Protein AF-A0A383CWP0-F1 (afdb_monomer_lite)

Structure (mmCIF, N/CA/C/O backbone):
data_AF-A0A383CWP0-F1
#
_entry.id   AF-A0A383CWP0-F1
#
loop_
_atom_site.group_PDB
_atom_site.id
_atom_site.type_symbol
_atom_site.label_atom_id
_atom_site.label_alt_id
_atom_site.label_comp_id
_atom_site.label_asym_id
_atom_site.label_entity_id
_atom_site.label_seq_id
_atom_site.pdbx_PDB_ins_code
_atom_site.Cartn_x
_atom_site.Cartn_y
_atom_site.Cartn_z
_atom_site.occupancy
_atom_site.B_iso_or_equiv
_atom_site.auth_seq_id
_atom_site.auth_comp_id
_atom_site.auth_asym_id
_atom_site.auth_atom_id
_atom_site.pdbx_PDB_model_num
ATOM 1 N N . MET A 1 1 ? 10.170 -8.326 -11.780 1.00 81.56 1 MET A N 1
ATOM 2 C CA . MET A 1 1 ? 8.840 -7.712 -11.924 1.00 81.56 1 MET A CA 1
ATOM 3 C C . MET A 1 1 ? 8.023 -7.984 -10.670 1.00 81.56 1 MET A C 1
ATOM 5 O O . MET A 1 1 ? 8.051 -9.098 -10.158 1.00 81.56 1 MET A O 1
ATOM 9 N N . ILE A 1 2 ? 7.301 -6.975 -10.172 1.00 87.69 2 ILE A N 1
ATOM 10 C CA . ILE A 1 2 ? 6.383 -7.147 -9.035 1.00 87.69 2 ILE A CA 1
ATOM 11 C C . ILE A 1 2 ? 5.228 -8.059 -9.477 1.00 87.69 2 ILE A C 1
ATOM 13 O O . ILE A 1 2 ? 4.642 -7.848 -10.537 1.00 87.69 2 ILE A O 1
ATOM 17 N N . LYS A 1 3 ? 4.933 -9.086 -8.680 1.00 92.25 3 LYS A N 1
ATOM 18 C CA . LYS A 1 3 ? 3.876 -10.086 -8.901 1.00 92.25 3 LYS A CA 1
ATOM 19 C C . LYS A 1 3 ? 2.667 -9.877 -8.011 1.00 92.25 3 LYS A C 1
ATOM 21 O O . LYS A 1 3 ? 1.559 -10.217 -8.404 1.00 92.25 3 LYS A O 1
ATOM 26 N N . GLU A 1 4 ? 2.870 -9.335 -6.822 1.00 94.12 4 GLU A N 1
ATOM 27 C CA . GLU A 1 4 ? 1.796 -9.060 -5.876 1.00 94.12 4 GLU A CA 1
ATOM 28 C C . GLU A 1 4 ? 2.177 -7.849 -5.037 1.00 94.12 4 GLU A C 1
ATOM 30 O O . GLU A 1 4 ? 3.336 -7.705 -4.644 1.00 94.12 4 GLU A O 1
ATOM 35 N N . ILE A 1 5 ? 1.189 -7.011 -4.743 1.00 95.25 5 ILE A N 1
ATOM 36 C CA . ILE A 1 5 ? 1.239 -6.051 -3.647 1.00 95.25 5 ILE A CA 1
ATOM 37 C C . ILE A 1 5 ? 0.194 -6.454 -2.608 1.00 95.25 5 ILE A C 1
ATOM 39 O O . ILE A 1 5 ? -0.940 -6.795 -2.933 1.00 95.25 5 ILE A O 1
ATOM 43 N N . SER A 1 6 ? 0.572 -6.420 -1.343 1.00 96.38 6 SER A N 1
ATOM 44 C CA . SER A 1 6 ? -0.311 -6.631 -0.207 1.00 96.38 6 SER A CA 1
ATOM 45 C C . SER A 1 6 ? -0.320 -5.382 0.662 1.00 96.38 6 SER A C 1
ATOM 47 O O . SER A 1 6 ? 0.709 -4.729 0.815 1.00 96.38 6 SER A O 1
ATOM 49 N N . PHE A 1 7 ? -1.455 -5.061 1.276 1.00 95.94 7 PHE A N 1
ATOM 50 C CA . PHE A 1 7 ? -1.552 -3.936 2.209 1.00 95.94 7 PHE A CA 1
ATOM 51 C C . PHE A 1 7 ? -2.580 -4.196 3.312 1.00 95.94 7 PHE A C 1
ATOM 53 O O . PHE A 1 7 ? -3.554 -4.917 3.104 1.00 95.94 7 PHE A O 1
ATOM 60 N N . LYS A 1 8 ? -2.370 -3.626 4.500 1.00 95.62 8 LYS A N 1
ATOM 61 C CA . LYS A 1 8 ? -3.280 -3.703 5.659 1.00 95.62 8 LYS A CA 1
ATOM 62 C C . LYS A 1 8 ? -3.407 -2.340 6.330 1.00 95.62 8 LYS A C 1
ATOM 64 O O . LYS A 1 8 ? -2.479 -1.538 6.251 1.00 95.62 8 LYS A O 1
ATOM 69 N N . ASN A 1 9 ? -4.509 -2.125 7.048 1.00 95.25 9 ASN A N 1
ATOM 70 C CA . ASN A 1 9 ? -4.752 -0.902 7.817 1.00 95.25 9 ASN A CA 1
ATOM 71 C C . ASN A 1 9 ? -4.661 0.393 6.974 1.00 95.25 9 ASN A C 1
ATOM 73 O O . ASN A 1 9 ? -4.217 1.430 7.456 1.00 95.25 9 ASN A O 1
ATOM 77 N N . TYR A 1 10 ? -5.073 0.334 5.706 1.00 95.00 10 TYR A N 1
ATOM 78 C CA . TYR A 1 10 ? -4.913 1.413 4.733 1.00 95.00 10 TYR A CA 1
ATOM 79 C C . TYR A 1 10 ? -6.271 1.919 4.237 1.00 95.00 10 TYR A C 1
ATOM 81 O O . TYR A 1 10 ? -7.016 1.187 3.583 1.00 95.00 10 TYR A O 1
ATOM 89 N N . ARG A 1 11 ? -6.590 3.190 4.504 1.00 93.25 11 ARG A N 1
ATOM 90 C CA . ARG A 1 11 ? -7.819 3.880 4.072 1.00 93.25 11 ARG A CA 1
ATOM 91 C C . ARG A 1 11 ? -9.090 3.063 4.344 1.00 93.25 11 ARG A C 1
ATOM 93 O O . ARG A 1 11 ? -9.439 2.829 5.493 1.00 93.25 11 ARG A O 1
ATOM 100 N N . SER A 1 12 ? -9.805 2.611 3.316 1.00 91.69 12 SER A N 1
ATOM 101 C CA . SER A 1 12 ? -11.027 1.806 3.453 1.00 91.69 12 SER A CA 1
ATOM 102 C C . SER A 1 12 ? -10.765 0.364 3.910 1.00 91.69 12 SER A C 1
ATOM 104 O O . SER A 1 12 ? -11.698 -0.333 4.295 1.00 91.69 12 SER A O 1
ATOM 106 N N . PHE A 1 13 ? -9.510 -0.092 3.908 1.00 94.12 13 PHE A N 1
ATOM 107 C CA . PHE A 1 13 ? -9.136 -1.487 4.116 1.00 94.12 13 PHE A CA 1
ATOM 108 C C . PHE A 1 13 ? -8.504 -1.712 5.493 1.00 94.12 13 PHE A C 1
ATOM 110 O O . PHE A 1 13 ? -7.314 -1.470 5.700 1.00 94.12 13 PHE A O 1
ATOM 117 N N . LYS A 1 14 ? -9.293 -2.232 6.440 1.00 93.31 14 LYS A N 1
ATOM 118 C CA . LYS A 1 14 ? -8.783 -2.671 7.750 1.00 93.31 14 LYS A CA 1
ATOM 119 C C . LYS A 1 14 ? -7.955 -3.949 7.620 1.00 93.31 14 LYS A C 1
ATOM 121 O O . LYS A 1 14 ? -6.788 -3.990 8.004 1.00 93.31 14 LYS A O 1
ATOM 126 N N . ALA A 1 15 ? -8.580 -4.988 7.066 1.00 94.50 15 ALA A N 1
ATOM 127 C CA . ALA A 1 15 ? -7.978 -6.300 6.880 1.00 94.50 15 ALA A CA 1
ATOM 128 C C . ALA A 1 15 ? -6.960 -6.297 5.736 1.00 94.50 15 ALA A C 1
ATOM 130 O O . ALA A 1 15 ? -7.065 -5.504 4.796 1.00 94.50 15 ALA A O 1
ATOM 131 N N . LYS A 1 16 ? -6.000 -7.224 5.809 1.00 95.31 16 LYS A N 1
ATOM 132 C CA . LYS A 1 16 ? -4.991 -7.406 4.767 1.00 95.31 16 LYS A CA 1
ATOM 133 C C . LYS A 1 16 ? -5.658 -7.740 3.433 1.00 95.31 16 LYS A C 1
ATOM 135 O O . LYS A 1 16 ? -6.410 -8.704 3.346 1.00 95.31 16 LYS A O 1
ATOM 140 N N . GLN A 1 17 ? -5.331 -6.970 2.407 1.00 96.69 17 GLN A N 1
ATOM 141 C CA . GLN A 1 17 ? -5.686 -7.239 1.021 1.00 96.69 17 GLN A CA 1
ATOM 142 C C . GLN A 1 17 ? -4.456 -7.745 0.278 1.00 96.69 17 GLN A C 1
ATOM 144 O O . GLN A 1 17 ? -3.343 -7.282 0.540 1.00 96.69 17 GLN A O 1
ATOM 149 N N . LYS A 1 18 ? -4.669 -8.680 -0.646 1.00 95.69 18 LYS A N 1
ATOM 150 C CA . LYS A 1 18 ? -3.666 -9.134 -1.610 1.00 95.69 18 LYS A CA 1
ATOM 151 C C . LYS A 1 18 ? -4.121 -8.720 -2.999 1.00 95.69 18 LYS A C 1
ATOM 153 O O . LYS A 1 18 ? -5.263 -8.977 -3.369 1.00 95.69 18 LYS A O 1
ATOM 158 N N . PHE A 1 19 ? -3.236 -8.094 -3.755 1.00 95.19 19 PHE A N 1
ATOM 159 C CA . PHE A 1 19 ? -3.503 -7.627 -5.104 1.00 95.19 19 PHE A CA 1
ATOM 160 C C . PHE A 1 19 ? -2.438 -8.184 -6.056 1.00 95.19 19 PHE A C 1
ATOM 162 O O . PHE A 1 19 ? -1.336 -7.629 -6.157 1.00 95.19 19 PHE A O 1
ATOM 169 N N . PRO A 1 20 ? -2.738 -9.306 -6.736 1.00 94.06 20 PRO A N 1
ATOM 170 C CA . PRO A 1 20 ? -1.875 -9.849 -7.772 1.00 94.06 20 PRO A CA 1
ATOM 171 C C . PRO A 1 20 ? -1.735 -8.851 -8.922 1.00 94.06 20 PRO A C 1
ATOM 173 O O . PRO A 1 20 ? -2.727 -8.319 -9.413 1.00 94.06 20 PRO A O 1
ATOM 176 N N . ILE A 1 21 ? -0.509 -8.623 -9.380 1.00 93.44 21 ILE A N 1
ATOM 177 C CA . ILE A 1 21 ? -0.212 -7.738 -10.502 1.00 93.44 21 ILE A CA 1
ATOM 178 C C . ILE A 1 21 ? -0.060 -8.586 -11.763 1.00 93.44 21 ILE A C 1
ATOM 180 O O . ILE A 1 21 ? 0.949 -9.264 -11.971 1.00 93.44 21 ILE A O 1
ATOM 184 N N . LYS A 1 22 ? -1.080 -8.537 -12.622 1.00 92.94 22 LYS A N 1
ATOM 185 C CA . LYS A 1 22 ? -1.035 -9.086 -13.987 1.00 92.94 22 LYS A CA 1
ATOM 186 C C . LYS A 1 22 ? -0.594 -8.021 -14.994 1.00 92.94 22 LYS A C 1
ATOM 188 O O . LYS A 1 22 ? -0.505 -6.845 -14.650 1.00 92.94 22 LYS A O 1
ATOM 193 N N . LYS A 1 23 ? -0.355 -8.429 -16.249 1.00 92.25 23 LYS A N 1
ATOM 194 C CA . LYS A 1 23 ? -0.025 -7.513 -17.362 1.00 92.25 23 LYS A CA 1
ATOM 195 C C . LYS A 1 23 ? -1.053 -6.381 -17.510 1.00 92.25 23 LYS A C 1
ATOM 197 O O . LYS A 1 23 ? -0.678 -5.249 -17.773 1.00 92.25 23 LYS A O 1
ATOM 202 N N . VAL A 1 24 ? -2.331 -6.700 -17.303 1.00 94.50 24 VAL A N 1
ATOM 203 C CA . VAL A 1 24 ? -3.446 -5.749 -17.259 1.00 94.50 24 VAL A CA 1
ATOM 204 C C . VAL A 1 24 ? -4.299 -6.093 -16.041 1.00 94.50 24 VAL A C 1
ATOM 206 O O . VAL A 1 24 ? -4.641 -7.259 -15.844 1.00 94.50 24 VAL A O 1
ATOM 209 N N . ASN A 1 25 ? -4.633 -5.094 -15.221 1.00 94.00 25 ASN A N 1
ATOM 210 C CA . ASN A 1 25 ? -5.552 -5.239 -14.092 1.00 94.00 25 ASN A CA 1
ATOM 211 C C . ASN A 1 25 ? -6.674 -4.214 -14.250 1.00 94.00 25 ASN A C 1
ATOM 213 O O . ASN A 1 25 ? -6.398 -3.027 -14.417 1.00 94.00 25 ASN A O 1
ATOM 217 N N . ILE A 1 26 ? -7.924 -4.666 -14.181 1.00 95.50 26 ILE A N 1
ATOM 218 C CA . ILE A 1 26 ? -9.104 -3.805 -14.274 1.00 95.50 26 ILE A CA 1
ATOM 219 C C . ILE A 1 26 ? -9.746 -3.746 -12.887 1.00 95.50 26 ILE A C 1
ATOM 221 O O . ILE A 1 26 ? -10.102 -4.777 -12.319 1.00 95.50 26 ILE A O 1
ATOM 225 N N . LEU A 1 27 ? -9.872 -2.541 -12.329 1.00 95.12 27 LEU A N 1
ATOM 226 C CA . LEU A 1 27 ? -10.510 -2.311 -11.033 1.00 95.12 27 LEU A CA 1
ATOM 227 C C . LEU A 1 27 ? -11.976 -1.923 -11.240 1.00 95.12 27 LEU A C 1
ATOM 229 O O . LEU A 1 27 ? -12.269 -0.796 -11.634 1.00 95.12 27 LEU A O 1
ATOM 233 N N . VAL A 1 28 ? -12.896 -2.834 -10.922 1.00 95.56 28 VAL A N 1
ATOM 234 C CA . VAL A 1 28 ? -14.350 -2.610 -11.000 1.00 95.56 28 VAL A CA 1
ATOM 235 C C . VAL A 1 28 ? -15.001 -2.689 -9.621 1.00 95.56 28 VAL A C 1
ATOM 237 O O . VAL A 1 28 ? -14.468 -3.309 -8.704 1.00 95.56 28 VAL A O 1
ATOM 240 N N . GLY A 1 29 ? -16.144 -2.024 -9.459 1.00 94.62 29 GLY A N 1
ATOM 241 C CA . GLY A 1 29 ? -16.940 -2.064 -8.231 1.00 94.62 29 GLY A CA 1
ATOM 242 C C . GLY A 1 29 ? -17.621 -0.731 -7.911 1.00 94.62 29 GLY A C 1
ATOM 243 O O . GLY A 1 29 ? -17.361 0.264 -8.596 1.00 94.62 29 GLY A O 1
ATOM 244 N N . PRO A 1 30 ? -18.446 -0.673 -6.852 1.00 96.12 30 PRO A N 1
ATOM 245 C CA . PRO A 1 30 ? -19.189 0.526 -6.465 1.00 96.12 30 PRO A CA 1
ATOM 246 C C . PRO A 1 30 ? -18.300 1.732 -6.144 1.00 96.12 30 PRO A C 1
ATOM 248 O O . PRO A 1 30 ? -17.097 1.610 -5.865 1.00 96.12 30 PRO A O 1
ATOM 251 N N . ASN A 1 31 ? -18.895 2.924 -6.159 1.00 92.94 31 ASN A N 1
ATOM 252 C CA . ASN A 1 31 ? -18.235 4.124 -5.651 1.00 92.94 31 ASN A CA 1
ATOM 253 C C . ASN A 1 31 ? -17.817 3.922 -4.193 1.00 92.94 31 ASN A C 1
ATOM 255 O O . ASN A 1 31 ? -18.451 3.187 -3.441 1.00 92.94 31 ASN A O 1
ATOM 259 N N . SER A 1 32 ? -16.684 4.516 -3.823 1.00 89.25 32 SER A N 1
ATOM 260 C CA . SER A 1 32 ? -16.114 4.398 -2.474 1.00 89.25 32 SER A CA 1
ATOM 261 C C . SER A 1 32 ? -15.679 2.986 -2.042 1.00 89.25 32 SER A C 1
ATOM 263 O O . SER A 1 32 ? -15.172 2.833 -0.936 1.00 89.25 32 SER A O 1
ATOM 265 N N . ALA A 1 33 ? -15.713 1.977 -2.926 1.00 92.50 33 ALA A N 1
ATOM 266 C CA . ALA A 1 33 ? -15.191 0.627 -2.651 1.00 92.50 33 ALA A CA 1
ATOM 267 C C . ALA A 1 33 ? -13.652 0.550 -2.486 1.00 92.50 33 ALA A C 1
ATOM 269 O O . ALA A 1 33 ? -13.092 -0.524 -2.298 1.00 92.50 33 ALA A O 1
ATOM 270 N N . GLY A 1 34 ? -12.939 1.678 -2.588 1.00 93.31 34 GLY A N 1
ATOM 271 C CA . GLY A 1 34 ? -11.489 1.746 -2.377 1.00 93.31 34 GLY A CA 1
ATOM 272 C C . GLY A 1 34 ? -10.626 1.604 -3.635 1.00 93.31 34 GLY A C 1
ATOM 273 O O . GLY A 1 34 ? -9.403 1.606 -3.525 1.00 93.31 34 GLY A O 1
ATOM 274 N N . LYS A 1 35 ? -11.222 1.569 -4.836 1.00 95.62 35 LYS A N 1
ATOM 275 C CA . LYS A 1 35 ? -10.494 1.507 -6.123 1.00 95.62 35 LYS A CA 1
ATOM 276 C C . LYS A 1 35 ? -9.436 2.614 -6.254 1.00 95.62 35 LYS A C 1
ATOM 278 O O . LYS A 1 35 ? -8.263 2.339 -6.477 1.00 95.62 35 LYS A O 1
ATOM 283 N N . SER A 1 36 ? -9.825 3.869 -6.012 1.00 95.44 36 SER A N 1
ATOM 284 C CA . SER A 1 36 ? -8.898 5.009 -6.033 1.00 95.44 36 SER A CA 1
ATOM 285 C C . SER A 1 36 ? -7.855 4.944 -4.916 1.00 95.44 36 SER A C 1
ATOM 287 O O . SER A 1 36 ? -6.759 5.463 -5.085 1.00 95.44 36 SER A O 1
ATOM 289 N N . SER A 1 37 ? -8.167 4.309 -3.780 1.00 95.31 37 SER A N 1
ATOM 290 C CA . SER A 1 37 ? -7.190 4.089 -2.708 1.00 95.31 37 SER A CA 1
ATOM 291 C C . SER A 1 37 ? -6.072 3.160 -3.182 1.00 95.31 37 SER A C 1
ATOM 293 O O . SER A 1 37 ? -4.909 3.469 -2.960 1.00 95.31 37 SER A O 1
ATOM 295 N N . ILE A 1 38 ? -6.396 2.080 -3.901 1.00 95.56 38 ILE A N 1
ATOM 296 C CA . ILE A 1 38 ? -5.390 1.174 -4.481 1.00 95.56 38 ILE A CA 1
ATOM 297 C C . ILE A 1 38 ? -4.467 1.935 -5.445 1.00 95.56 38 ILE A C 1
ATOM 299 O O . ILE A 1 38 ? -3.251 1.816 -5.348 1.00 95.56 38 ILE A O 1
ATOM 303 N N . ILE A 1 39 ? -5.020 2.777 -6.323 1.00 95.19 39 ILE A N 1
ATOM 304 C CA . ILE A 1 39 ? -4.217 3.597 -7.250 1.00 95.19 39 ILE A CA 1
ATOM 305 C C . ILE A 1 39 ? -3.319 4.578 -6.479 1.00 95.19 39 ILE A C 1
ATOM 307 O O . ILE A 1 39 ? -2.128 4.697 -6.764 1.00 95.19 39 ILE A O 1
ATOM 311 N N . LYS A 1 40 ? -3.867 5.244 -5.455 1.00 95.81 40 LYS A N 1
ATOM 312 C CA . LYS A 1 40 ? -3.123 6.194 -4.615 1.00 95.81 40 LYS A CA 1
ATOM 313 C C . LYS A 1 40 ? -1.972 5.540 -3.851 1.00 95.81 40 LYS A C 1
ATOM 315 O O . LYS A 1 40 ? -0.962 6.201 -3.629 1.00 95.81 40 LYS A O 1
ATOM 320 N N . LEU A 1 41 ? -2.087 4.262 -3.486 1.00 95.06 41 LEU A N 1
ATOM 321 C CA . LEU A 1 41 ? -0.993 3.506 -2.877 1.00 95.06 41 LEU A CA 1
ATOM 322 C C . LEU A 1 41 ? 0.221 3.430 -3.815 1.00 95.06 41 LEU A C 1
ATOM 324 O O . LEU A 1 41 ? 1.339 3.678 -3.374 1.00 95.06 41 LEU A O 1
ATOM 328 N N . PHE A 1 42 ? 0.020 3.164 -5.108 1.00 93.94 42 PHE A N 1
ATOM 329 C CA . PHE A 1 42 ? 1.121 3.142 -6.078 1.00 93.94 42 PHE A CA 1
ATOM 330 C C . PHE A 1 42 ? 1.779 4.516 -6.248 1.00 93.94 42 PHE A C 1
ATOM 332 O O . PHE A 1 42 ? 3.006 4.601 -6.263 1.00 93.94 42 PHE A O 1
ATOM 339 N N . GLY A 1 43 ? 0.983 5.588 -6.321 1.00 94.31 43 GLY A N 1
ATOM 340 C CA . GLY A 1 43 ? 1.510 6.955 -6.388 1.00 94.31 43 GLY A CA 1
ATOM 341 C C . GLY A 1 43 ? 2.328 7.330 -5.147 1.00 94.31 43 GLY A C 1
ATOM 342 O O . GLY A 1 43 ? 3.436 7.847 -5.275 1.00 94.31 43 GLY A O 1
ATOM 343 N N . LEU A 1 44 ? 1.833 6.974 -3.956 1.00 93.06 44 LEU A N 1
ATOM 344 C CA . LEU A 1 44 ? 2.533 7.174 -2.684 1.00 93.06 44 LEU A CA 1
ATOM 345 C C . LEU A 1 44 ? 3.899 6.482 -2.667 1.00 93.06 44 LEU A C 1
ATOM 347 O O . LEU A 1 44 ? 4.904 7.081 -2.289 1.00 93.06 44 LEU A O 1
ATOM 351 N N . LEU A 1 45 ? 3.937 5.218 -3.086 1.00 90.56 45 LEU A N 1
ATOM 352 C CA . LEU A 1 45 ? 5.168 4.435 -3.138 1.00 90.56 45 LEU A CA 1
ATOM 353 C C . LEU A 1 45 ? 6.154 5.038 -4.137 1.00 90.56 45 LEU A C 1
ATOM 355 O O . LEU A 1 45 ? 7.303 5.290 -3.784 1.00 90.56 45 LEU A O 1
ATOM 359 N N . LYS A 1 46 ? 5.694 5.343 -5.356 1.00 90.19 46 LYS A N 1
ATOM 360 C CA . LYS A 1 46 ? 6.532 5.940 -6.400 1.00 90.19 46 LYS A CA 1
ATOM 361 C C . LYS A 1 46 ? 7.162 7.247 -5.925 1.00 90.19 46 LYS A C 1
ATOM 363 O O . LYS A 1 46 ? 8.379 7.390 -6.011 1.00 90.19 46 LYS A O 1
ATOM 368 N N . GLN A 1 47 ? 6.373 8.166 -5.375 1.00 90.56 47 GLN A N 1
ATOM 369 C CA . GLN A 1 47 ? 6.893 9.465 -4.947 1.00 90.56 47 GLN A CA 1
ATOM 370 C C . GLN A 1 47 ? 7.800 9.376 -3.716 1.00 90.56 47 GLN A C 1
ATOM 372 O O . GLN A 1 47 ? 8.754 10.141 -3.619 1.00 90.56 47 GLN A O 1
ATOM 377 N N . SER A 1 48 ? 7.554 8.414 -2.820 1.00 87.88 48 SER A N 1
ATOM 378 C CA . SER A 1 48 ? 8.434 8.169 -1.669 1.00 87.88 48 SER A CA 1
ATOM 379 C C . SER A 1 48 ? 9.797 7.620 -2.105 1.00 87.88 48 SER A C 1
ATOM 381 O O . SER A 1 48 ? 10.808 7.985 -1.524 1.00 87.88 48 SER A O 1
ATOM 383 N N . THR A 1 49 ? 9.860 6.818 -3.178 1.00 83.38 49 THR A N 1
ATOM 384 C CA . THR A 1 49 ? 11.142 6.323 -3.730 1.00 83.38 49 THR A CA 1
ATOM 385 C C . THR A 1 49 ? 11.931 7.355 -4.539 1.00 83.38 49 THR A C 1
ATOM 387 O O . THR A 1 49 ? 13.106 7.142 -4.806 1.00 83.38 49 THR A O 1
ATOM 390 N N . MET A 1 50 ? 11.301 8.451 -4.971 1.00 80.06 50 MET A N 1
ATOM 391 C CA . MET A 1 50 ? 11.939 9.471 -5.817 1.00 80.06 50 MET A CA 1
ATOM 392 C C . MET A 1 50 ? 12.599 10.599 -5.019 1.00 80.06 50 MET A C 1
ATOM 394 O O . MET A 1 50 ? 13.158 11.514 -5.619 1.00 80.06 50 MET A O 1
ATOM 398 N N . HIS A 1 51 ? 12.508 10.578 -3.688 1.00 68.44 51 HIS A N 1
ATOM 399 C CA . HIS A 1 51 ? 13.044 11.659 -2.875 1.00 68.44 51 HIS A CA 1
ATOM 400 C C . HIS A 1 51 ? 14.590 11.649 -2.909 1.00 68.44 51 HIS A C 1
ATOM 402 O O . HIS A 1 51 ? 15.182 10.617 -2.583 1.00 68.44 51 HIS A O 1
ATOM 408 N N . PRO A 1 52 ? 15.261 12.769 -3.257 1.00 55.28 52 PRO A N 1
ATOM 409 C CA . PRO A 1 52 ? 16.710 12.807 -3.509 1.00 55.28 52 PRO A CA 1
ATOM 410 C C . PRO A 1 52 ? 17.597 12.400 -2.326 1.00 55.28 52 PRO A C 1
ATOM 412 O O . PRO A 1 52 ? 18.758 12.064 -2.521 1.00 55.28 52 PRO A O 1
ATOM 415 N N . GLN A 1 53 ? 17.068 12.454 -1.101 1.00 57.09 53 GLN A N 1
ATOM 416 C CA . GLN A 1 53 ? 17.847 12.256 0.125 1.00 57.09 53 GLN A CA 1
ATOM 417 C C . GLN A 1 53 ? 17.756 10.849 0.733 1.00 57.09 53 GLN A C 1
ATOM 419 O O . GLN A 1 53 ? 18.188 10.666 1.865 1.00 57.09 53 GLN A O 1
ATOM 424 N N . GLY A 1 54 ? 17.200 9.852 0.029 1.00 55.06 54 GLY A N 1
ATOM 425 C CA . GLY A 1 54 ? 17.199 8.464 0.525 1.00 55.06 54 GLY A CA 1
ATOM 426 C C . GLY A 1 54 ? 16.570 8.306 1.917 1.00 55.06 54 GLY A C 1
ATOM 427 O O . GLY A 1 54 ? 16.976 7.451 2.696 1.00 55.06 54 GLY A O 1
ATOM 428 N N . THR A 1 55 ? 15.617 9.173 2.262 1.00 59.03 55 THR A N 1
ATOM 429 C CA . THR A 1 55 ? 15.035 9.226 3.600 1.00 59.03 55 THR A CA 1
ATOM 430 C C . THR A 1 55 ? 14.160 7.999 3.838 1.00 59.03 55 THR A C 1
ATOM 432 O O . THR A 1 55 ? 13.317 7.672 3.004 1.00 59.03 55 THR A O 1
ATOM 435 N N . GLU A 1 56 ? 14.295 7.360 5.002 1.00 70.25 56 GLU A N 1
ATOM 436 C CA . GLU A 1 56 ? 13.431 6.263 5.477 1.00 70.25 56 GLU A CA 1
ATOM 437 C C . GLU A 1 56 ? 12.020 6.757 5.862 1.00 70.25 56 GLU A C 1
ATOM 439 O O . GLU A 1 56 ? 11.457 6.389 6.896 1.00 70.25 56 GLU A O 1
ATOM 444 N N . THR A 1 57 ? 11.445 7.645 5.052 1.00 79.88 57 THR A N 1
ATOM 445 C CA . THR A 1 57 ? 10.177 8.314 5.318 1.00 79.88 57 THR A CA 1
ATOM 446 C C . THR A 1 57 ? 9.246 8.245 4.120 1.00 79.88 57 THR A C 1
ATOM 448 O O . THR A 1 57 ? 9.654 8.259 2.959 1.00 79.88 57 THR A O 1
ATOM 451 N N . ILE A 1 58 ? 7.949 8.155 4.409 1.00 86.81 58 ILE A N 1
ATOM 452 C CA . ILE A 1 58 ? 6.915 8.231 3.381 1.00 86.81 58 ILE A CA 1
ATOM 453 C C . ILE A 1 58 ? 6.655 9.694 3.039 1.00 86.81 58 ILE A C 1
ATOM 455 O O . ILE A 1 58 ? 6.357 10.506 3.918 1.00 86.81 58 ILE A O 1
ATOM 459 N N . ASN A 1 59 ? 6.687 10.009 1.747 1.00 89.62 59 ASN A N 1
ATOM 460 C CA . ASN A 1 59 ? 6.299 11.320 1.260 1.00 89.62 59 ASN A CA 1
ATOM 461 C C . ASN A 1 59 ? 4.793 11.346 0.957 1.00 89.62 59 ASN A C 1
ATOM 463 O O . ASN A 1 59 ? 4.363 10.848 -0.080 1.00 89.62 59 ASN A O 1
ATOM 467 N N . TYR A 1 60 ? 3.982 11.945 1.832 1.00 90.12 60 TYR A N 1
ATOM 468 C CA . TYR A 1 60 ? 2.525 12.026 1.641 1.00 90.12 60 TYR A CA 1
ATOM 469 C C . TYR A 1 60 ? 2.070 13.075 0.630 1.00 90.12 60 TYR A C 1
ATOM 471 O O . TYR A 1 60 ? 0.927 13.000 0.178 1.00 90.12 60 TYR A O 1
ATOM 479 N N . LYS A 1 61 ? 2.924 14.044 0.289 1.00 91.38 61 LYS A N 1
ATOM 480 C CA . LYS A 1 61 ? 2.577 15.174 -0.577 1.00 91.38 61 LYS A CA 1
ATOM 481 C C . LYS A 1 61 ? 3.585 15.282 -1.706 1.00 91.38 61 LYS A C 1
ATOM 483 O O . LYS A 1 61 ? 4.747 15.615 -1.497 1.00 91.38 61 LYS A O 1
ATOM 488 N N . GLY A 1 62 ? 3.141 14.996 -2.918 1.00 89.69 62 GLY A N 1
ATOM 489 C CA . GLY A 1 62 ? 4.029 14.971 -4.063 1.00 89.69 62 GLY A CA 1
ATOM 490 C C . GLY A 1 62 ? 3.278 15.006 -5.384 1.00 89.69 62 GLY A C 1
ATOM 491 O O . GLY A 1 62 ? 2.051 15.091 -5.407 1.00 89.69 62 GLY A O 1
ATO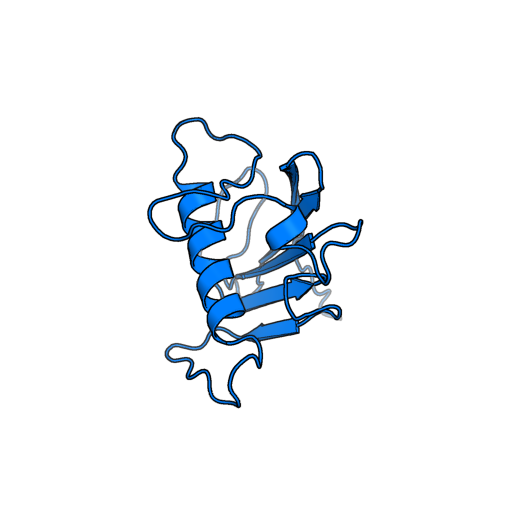M 492 N N . PRO A 1 63 ? 4.016 14.919 -6.498 1.00 91.75 63 PRO A N 1
ATOM 493 C CA . PRO A 1 63 ? 3.451 15.093 -7.832 1.00 91.75 63 PRO A CA 1
ATOM 494 C C . PRO A 1 63 ? 2.487 13.972 -8.247 1.00 91.75 63 PRO A C 1
ATOM 496 O O . PRO A 1 63 ? 1.715 14.158 -9.181 1.00 91.75 63 PRO A O 1
ATOM 499 N N . TYR A 1 64 ? 2.514 12.813 -7.578 1.00 94.19 64 TYR A N 1
ATOM 500 C CA . TYR A 1 64 ? 1.634 11.689 -7.907 1.00 94.19 64 TYR A CA 1
ATOM 501 C C . TYR A 1 64 ? 0.383 11.655 -7.026 1.00 94.19 64 TYR A C 1
ATOM 503 O O . TYR A 1 64 ? -0.698 11.319 -7.512 1.00 94.19 64 TYR A O 1
ATOM 511 N N . VAL A 1 65 ? 0.515 11.969 -5.732 1.00 94.94 65 VAL A N 1
ATOM 512 C CA . VAL A 1 65 ? -0.597 12.020 -4.777 1.00 94.94 65 VAL A CA 1
ATOM 513 C C . VAL A 1 65 ? -0.383 13.070 -3.686 1.00 94.94 65 VAL A C 1
ATOM 515 O O . VAL A 1 65 ? 0.717 13.235 -3.154 1.00 94.94 65 VAL A O 1
ATOM 518 N N . ASP A 1 66 ? -1.491 13.687 -3.274 1.00 94.62 66 ASP A N 1
ATOM 519 C CA . ASP A 1 66 ? -1.615 14.389 -1.998 1.00 94.62 66 ASP A CA 1
ATOM 520 C C . ASP A 1 66 ? -2.514 13.573 -1.061 1.00 94.62 66 ASP A C 1
ATOM 522 O O . ASP A 1 66 ? -3.717 13.386 -1.288 1.00 94.62 66 ASP A O 1
ATOM 526 N N . LEU A 1 67 ? -1.891 13.017 -0.027 1.00 92.88 67 LEU A N 1
ATOM 527 C CA . LEU A 1 67 ? -2.533 12.263 1.038 1.00 92.88 67 LEU A CA 1
ATOM 528 C C . LEU A 1 67 ? -2.370 12.963 2.389 1.00 92.88 67 LEU A C 1
ATOM 530 O O . LEU A 1 67 ? -2.606 12.323 3.399 1.00 92.88 67 LEU A O 1
ATOM 5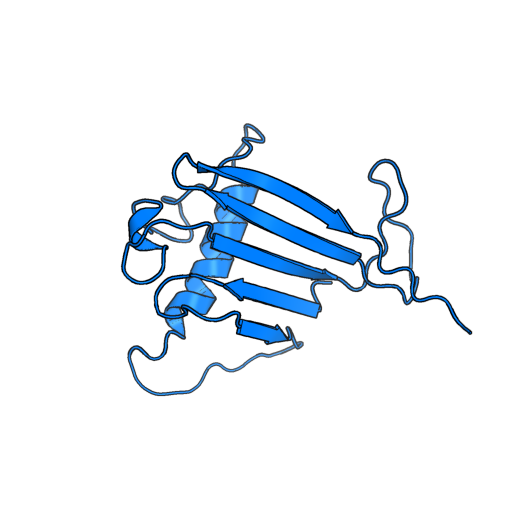34 N N . GLN A 1 68 ? -2.003 14.242 2.436 1.00 90.94 68 GLN A N 1
ATOM 535 C CA . GLN A 1 68 ? -1.870 15.040 3.659 1.00 90.94 68 GLN A CA 1
ATOM 536 C C . GLN A 1 68 ? -0.849 14.512 4.686 1.00 90.94 68 GLN A C 1
ATOM 538 O O . GLN A 1 68 ? 0.228 15.091 4.813 1.00 90.94 68 GLN A O 1
ATOM 543 N N . ASP A 1 69 ? -1.187 13.452 5.420 1.00 89.69 69 ASP A N 1
ATOM 544 C CA . ASP A 1 69 ? -0.428 12.875 6.524 1.00 89.69 69 ASP A CA 1
ATOM 545 C C . ASP A 1 69 ? -0.705 11.364 6.719 1.00 89.69 69 ASP A C 1
ATOM 547 O O . ASP A 1 69 ? -1.498 10.737 6.007 1.00 89.69 69 ASP A O 1
ATOM 551 N N . PHE A 1 70 ? -0.067 10.777 7.739 1.00 90.50 70 PHE A N 1
ATOM 552 C CA . PHE A 1 70 ? -0.274 9.385 8.144 1.00 90.50 70 PHE A CA 1
ATOM 553 C C . PHE A 1 70 ? -1.736 9.075 8.504 1.00 90.50 70 PHE A C 1
ATOM 555 O O . PHE A 1 70 ? -2.259 8.010 8.172 1.00 90.50 70 PHE A O 1
ATOM 562 N N . LYS A 1 71 ? -2.412 9.999 9.196 1.00 89.88 71 LYS A N 1
ATOM 563 C CA . LYS A 1 71 ? -3.775 9.805 9.701 1.00 89.88 71 LYS A CA 1
ATOM 564 C C . LYS A 1 71 ? -4.762 9.659 8.544 1.00 89.88 71 LYS A C 1
ATOM 566 O O . LYS A 1 71 ? -5.675 8.845 8.622 1.00 89.88 71 LYS A O 1
ATOM 571 N N . SER A 1 72 ? -4.570 10.398 7.456 1.00 89.12 72 SER A N 1
ATOM 572 C CA . SER A 1 72 ? -5.421 10.320 6.263 1.00 89.12 72 SER A CA 1
ATOM 573 C C . SER A 1 72 ? -5.324 8.967 5.539 1.00 89.12 72 SER A C 1
ATOM 575 O O . SER A 1 72 ? -6.272 8.540 4.867 1.00 89.12 72 SER A O 1
ATOM 577 N N . ILE A 1 73 ? -4.176 8.291 5.647 1.00 91.69 73 ILE A N 1
ATOM 578 C CA . ILE A 1 73 ? -3.942 7.008 4.981 1.00 91.69 73 ILE A CA 1
ATOM 579 C C . ILE A 1 73 ? -4.187 5.806 5.889 1.00 91.69 73 ILE A C 1
ATOM 581 O O . ILE A 1 73 ? -4.386 4.709 5.364 1.00 91.69 73 ILE A O 1
ATOM 585 N N . SER A 1 74 ? -4.216 5.983 7.212 1.00 91.88 74 SER A N 1
ATOM 586 C CA . SER A 1 74 ? -4.548 4.907 8.143 1.00 91.88 74 SER A CA 1
ATOM 587 C C . SER A 1 74 ? -6.048 4.604 8.136 1.00 91.88 74 SER A C 1
ATOM 589 O O . SER A 1 74 ? -6.895 5.477 7.910 1.00 91.88 74 SER A O 1
ATOM 591 N N . HIS A 1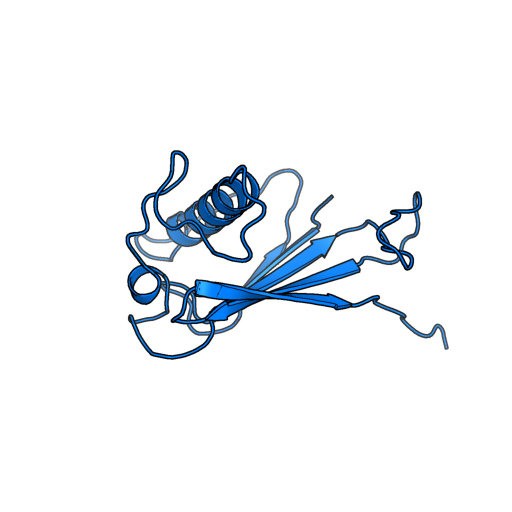 75 ? -6.410 3.337 8.346 1.00 89.38 75 HIS A N 1
ATOM 592 C CA . HIS A 1 75 ? -7.819 2.961 8.374 1.00 89.38 75 HIS A CA 1
ATOM 593 C C . HIS A 1 75 ? -8.550 3.676 9.511 1.00 89.38 75 HIS A C 1
ATOM 595 O O . HIS A 1 75 ? -8.127 3.626 10.665 1.00 89.38 75 HIS A O 1
ATOM 601 N N . LYS A 1 76 ? -9.661 4.345 9.172 1.00 85.62 76 LYS A N 1
ATOM 602 C CA . LYS A 1 76 ? -10.469 5.142 10.111 1.00 85.62 76 LYS A CA 1
ATOM 603 C C . LYS A 1 76 ? -9.649 6.139 10.938 1.00 85.62 76 LYS A C 1
ATOM 605 O O . LYS A 1 76 ? -10.057 6.475 12.045 1.00 85.62 76 LYS A O 1
ATOM 610 N N . GLN A 1 77 ? -8.506 6.603 10.424 1.00 79.12 77 GLN A N 1
ATOM 611 C CA . GLN A 1 77 ? -7.644 7.539 11.143 1.00 79.12 77 GLN A CA 1
ATOM 612 C C . GLN A 1 77 ? -7.165 7.011 12.514 1.00 79.12 77 GLN A C 1
ATOM 614 O O . GLN A 1 77 ? -6.842 7.792 13.411 1.00 79.12 77 GLN A O 1
ATOM 619 N N . GLN A 1 78 ? -7.149 5.684 12.692 1.00 71.19 78 GLN A N 1
ATOM 620 C CA . GLN A 1 78 ? -6.800 5.024 13.949 1.00 71.19 78 GLN A CA 1
ATOM 621 C C . GLN A 1 78 ? -5.286 4.816 14.077 1.00 71.19 78 GLN A C 1
ATOM 623 O O . GLN A 1 78 ? -4.539 4.846 13.093 1.00 71.19 78 GLN A O 1
ATOM 628 N N . SER A 1 79 ? -4.838 4.614 15.319 1.00 67.50 79 SER A N 1
ATOM 629 C CA . SER A 1 79 ? -3.474 4.205 15.645 1.00 67.50 79 SER A CA 1
ATOM 630 C C . SER A 1 79 ? -3.221 2.761 15.199 1.00 67.50 79 SER A C 1
ATOM 632 O O . SER A 1 79 ? -4.095 1.901 15.266 1.00 67.50 79 SER A O 1
ATOM 634 N N . GLY A 1 80 ? -2.008 2.494 14.721 1.00 81.25 80 GLY A N 1
ATOM 635 C CA . GLY A 1 80 ? -1.591 1.175 14.249 1.00 81.25 80 GLY A CA 1
ATOM 636 C C . GLY A 1 80 ? -0.708 1.288 13.019 1.00 81.25 80 GLY A C 1
ATOM 637 O O . GLY A 1 80 ? -0.767 2.273 12.297 1.00 81.25 80 GLY A O 1
ATOM 638 N N . GLU A 1 81 ? 0.132 0.292 12.781 1.00 88.75 81 GLU A N 1
ATOM 639 C CA . GLU A 1 81 ? 1.060 0.301 11.651 1.00 88.75 81 GLU A CA 1
ATOM 640 C C . GLU A 1 81 ? 0.330 0.012 10.332 1.00 88.75 81 GLU A C 1
ATOM 642 O O . GLU A 1 81 ? -0.535 -0.870 10.267 1.00 88.75 81 GLU A O 1
ATOM 647 N N . ILE A 1 82 ? 0.682 0.740 9.274 1.00 91.88 82 ILE A N 1
ATOM 648 C CA . ILE A 1 82 ? 0.253 0.417 7.911 1.00 91.88 82 ILE A CA 1
ATOM 649 C C . ILE A 1 82 ? 1.292 -0.542 7.350 1.00 91.88 82 ILE A C 1
ATOM 651 O O . ILE A 1 82 ? 2.460 -0.191 7.202 1.00 91.88 82 ILE A O 1
ATOM 655 N N . GLY A 1 83 ? 0.867 -1.770 7.069 1.00 92.81 83 GLY A N 1
ATOM 656 C CA . GLY A 1 83 ? 1.744 -2.771 6.473 1.00 92.81 83 GLY A CA 1
ATOM 657 C C . GLY A 1 83 ? 1.542 -2.808 4.973 1.00 92.81 83 GLY A C 1
ATOM 658 O O . GLY A 1 83 ? 0.405 -2.931 4.520 1.00 92.81 83 GLY A O 1
ATOM 659 N N . ILE A 1 84 ? 2.632 -2.748 4.224 1.00 92.81 84 ILE A N 1
ATOM 660 C CA . ILE A 1 84 ? 2.682 -2.891 2.773 1.00 92.81 84 ILE A CA 1
ATOM 661 C C . ILE A 1 84 ? 3.701 -3.989 2.476 1.00 92.81 84 ILE A C 1
ATOM 663 O O . ILE A 1 84 ? 4.735 -4.074 3.128 1.00 92.81 84 ILE A O 1
ATOM 667 N N . SER A 1 85 ? 3.436 -4.865 1.519 1.00 92.06 85 SER A N 1
ATOM 668 C CA . SER A 1 85 ? 4.440 -5.826 1.074 1.00 92.06 85 SER A CA 1
ATOM 669 C C . SER A 1 85 ? 4.346 -6.126 -0.405 1.00 92.06 85 SER A C 1
ATOM 671 O O . SER A 1 85 ? 3.287 -5.981 -1.011 1.00 92.06 85 SER A O 1
ATOM 673 N N . PHE A 1 86 ? 5.469 -6.537 -0.983 1.00 90.38 86 PHE A N 1
ATOM 674 C CA . PHE A 1 86 ? 5.589 -6.859 -2.397 1.00 90.38 86 PHE A CA 1
ATOM 675 C C . PHE A 1 86 ? 6.215 -8.229 -2.557 1.00 90.38 86 PHE A C 1
ATOM 677 O O . PHE A 1 86 ? 7.165 -8.570 -1.854 1.00 90.38 86 PHE A O 1
ATOM 684 N N . ILE A 1 87 ? 5.711 -8.986 -3.522 1.00 89.88 87 ILE A N 1
ATOM 685 C CA . ILE A 1 87 ? 6.367 -10.194 -4.015 1.00 89.88 87 ILE A CA 1
ATOM 686 C C . ILE A 1 87 ? 6.901 -9.871 -5.402 1.00 89.88 87 ILE A C 1
ATOM 688 O O . ILE A 1 87 ? 6.165 -9.358 -6.245 1.00 89.88 87 ILE A O 1
ATOM 692 N N . THR A 1 88 ? 8.170 -10.165 -5.647 1.00 86.00 88 THR A N 1
ATOM 693 C CA . THR A 1 88 ? 8.807 -10.053 -6.966 1.00 86.00 88 THR A CA 1
ATOM 694 C C . THR A 1 88 ? 9.255 -11.430 -7.436 1.00 86.00 88 THR A C 1
ATOM 696 O O . THR A 1 88 ? 9.503 -12.311 -6.621 1.00 86.00 88 THR A O 1
ATOM 699 N N . ASP A 1 89 ? 9.364 -11.623 -8.747 1.00 81.69 89 ASP A N 1
ATOM 700 C CA . ASP A 1 89 ? 10.011 -12.810 -9.329 1.00 81.69 89 ASP A CA 1
ATOM 701 C C . ASP A 1 89 ? 11.542 -12.768 -9.262 1.00 81.69 89 ASP A C 1
ATOM 703 O O . ASP A 1 89 ? 12.177 -13.765 -9.578 1.00 81.69 89 ASP A O 1
ATOM 707 N N . ARG A 1 90 ? 12.138 -11.643 -8.851 1.00 73.56 90 ARG A N 1
ATOM 708 C CA . ARG A 1 90 ? 13.585 -11.557 -8.643 1.00 73.56 90 ARG A CA 1
ATOM 709 C C . ARG A 1 90 ? 13.974 -12.116 -7.284 1.00 73.56 90 ARG A C 1
ATOM 711 O O . ARG A 1 90 ? 13.335 -11.808 -6.275 1.00 73.56 90 ARG A O 1
ATOM 718 N N . THR A 1 91 ? 15.050 -12.882 -7.264 1.00 69.56 91 THR A N 1
ATOM 719 C CA . THR A 1 91 ? 15.685 -13.389 -6.054 1.00 69.56 91 THR A CA 1
ATOM 720 C C . THR A 1 91 ? 16.735 -12.377 -5.579 1.00 69.56 91 THR A C 1
ATOM 722 O O . THR A 1 91 ? 17.597 -11.986 -6.363 1.00 69.56 91 THR A O 1
ATOM 725 N N . LEU A 1 92 ? 16.643 -11.913 -4.329 1.00 63.84 92 LEU A N 1
ATOM 726 C CA . LEU A 1 92 ? 17.759 -11.242 -3.660 1.00 63.84 92 LEU A CA 1
ATOM 727 C C . LEU A 1 92 ? 18.755 -12.306 -3.206 1.00 63.84 92 LEU A C 1
ATOM 729 O O . LEU A 1 92 ? 18.352 -13.280 -2.568 1.00 63.84 92 LEU A O 1
ATOM 733 N N . ILE A 1 93 ? 20.026 -12.108 -3.526 1.00 59.72 93 ILE A N 1
ATOM 734 C CA . ILE A 1 93 ? 21.141 -12.797 -2.875 1.00 59.72 93 ILE A CA 1
ATOM 735 C C . ILE A 1 93 ? 21.816 -11.744 -1.985 1.00 59.72 93 ILE A C 1
ATOM 737 O O . ILE A 1 93 ? 21.673 -10.549 -2.259 1.00 59.72 93 ILE A O 1
ATOM 741 N N . ASP A 1 94 ? 22.414 -12.176 -0.874 1.00 58.34 94 ASP A N 1
ATOM 742 C CA . ASP A 1 94 ? 23.029 -11.302 0.135 1.00 58.34 94 ASP A CA 1
ATOM 743 C C . ASP A 1 94 ? 23.861 -10.162 -0.488 1.00 58.34 94 ASP A C 1
ATOM 745 O O . ASP A 1 94 ? 24.407 -10.287 -1.586 1.00 58.34 94 ASP A O 1
ATOM 749 N N . ASP A 1 95 ? 23.910 -9.032 0.220 1.00 54.50 95 ASP A N 1
ATOM 750 C CA . ASP A 1 95 ? 24.649 -7.804 -0.130 1.00 54.50 95 ASP A CA 1
ATOM 751 C C . ASP A 1 95 ? 24.072 -6.941 -1.273 1.00 54.50 95 ASP A C 1
ATOM 753 O O . ASP A 1 95 ? 24.753 -6.100 -1.858 1.00 54.50 95 ASP A O 1
ATOM 757 N N . GLY A 1 96 ? 22.773 -7.065 -1.568 1.00 55.75 96 GLY A N 1
ATOM 758 C CA . GLY A 1 96 ? 22.069 -6.133 -2.468 1.00 55.75 96 GLY A CA 1
ATOM 759 C C . GLY A 1 96 ? 22.278 -6.402 -3.963 1.00 55.75 96 GLY A C 1
ATOM 760 O O . GLY A 1 96 ? 21.799 -5.636 -4.806 1.00 55.75 96 GLY A O 1
ATOM 761 N N . HIS A 1 97 ? 22.923 -7.516 -4.305 1.00 53.72 97 HIS A N 1
ATOM 762 C CA . HIS A 1 97 ? 23.053 -7.989 -5.676 1.00 53.72 97 HIS A CA 1
ATOM 763 C C . HIS A 1 97 ? 21.849 -8.871 -6.065 1.00 53.72 97 HIS A C 1
ATOM 765 O O . HIS A 1 97 ? 21.480 -9.828 -5.385 1.00 53.72 97 HIS A O 1
ATOM 771 N N . PHE A 1 98 ? 21.199 -8.537 -7.184 1.00 56.72 98 PHE A N 1
ATOM 772 C CA . PHE A 1 98 ? 20.136 -9.357 -7.772 1.00 56.72 98 PHE A CA 1
ATOM 773 C C . PHE A 1 98 ? 20.746 -10.316 -8.794 1.00 56.72 98 PHE A C 1
ATOM 775 O O . PHE A 1 98 ? 21.344 -9.854 -9.765 1.00 56.72 98 PHE A O 1
ATOM 782 N N . GLU A 1 99 ? 20.542 -11.622 -8.638 1.00 45.75 99 GLU A N 1
ATOM 783 C CA . GLU A 1 99 ? 20.912 -12.583 -9.681 1.00 45.75 99 GLU A CA 1
ATOM 784 C C . GLU A 1 99 ? 19.778 -12.774 -10.706 1.00 45.75 99 GLU A C 1
ATOM 786 O O . GLU A 1 99 ? 18.605 -12.463 -10.458 1.00 45.75 99 GLU A O 1
ATOM 791 N N . GLY A 1 100 ? 20.158 -13.256 -11.894 1.00 48.50 100 GLY A N 1
ATOM 792 C CA . GLY A 1 100 ? 19.267 -13.646 -12.983 1.00 48.50 100 GLY A CA 1
ATOM 793 C C . GLY A 1 100 ? 18.292 -14.774 -12.618 1.00 48.50 100 GLY A C 1
ATOM 794 O O . GLY A 1 100 ? 18.213 -15.219 -11.483 1.00 48.50 100 GLY A O 1
ATOM 795 N N . TRP A 1 101 ? 17.502 -15.186 -13.614 1.00 43.97 101 TRP A N 1
ATOM 796 C CA . TRP A 1 101 ? 16.271 -15.996 -13.581 1.00 43.97 101 TRP A CA 1
ATOM 797 C C . TRP A 1 101 ? 16.231 -17.226 -12.640 1.00 43.97 101 TRP A C 1
ATOM 799 O O . TRP A 1 101 ? 16.104 -18.365 -13.084 1.00 43.97 101 TRP A O 1
ATOM 809 N N . GLY A 1 102 ? 16.213 -17.004 -11.327 1.00 45.41 102 GLY A N 1
ATOM 810 C CA . GLY A 1 102 ? 15.791 -17.969 -10.316 1.00 45.41 102 GLY A CA 1
ATOM 811 C C . GLY A 1 102 ? 14.275 -17.916 -10.114 1.00 45.41 102 GLY A C 1
ATOM 812 O O . GLY A 1 102 ? 13.689 -16.850 -9.956 1.00 45.41 102 GLY A O 1
ATOM 813 N N . ARG A 1 103 ? 13.598 -19.073 -10.074 1.00 50.38 103 ARG A N 1
ATOM 814 C CA . ARG A 1 103 ? 12.137 -19.175 -9.839 1.00 50.38 103 ARG A CA 1
ATOM 815 C C . ARG A 1 103 ? 11.700 -18.793 -8.408 1.00 50.38 103 ARG A C 1
ATOM 817 O O . ARG A 1 103 ? 10.518 -18.902 -8.084 1.00 50.38 103 ARG A O 1
ATOM 824 N N . LYS A 1 104 ? 12.631 -18.387 -7.536 1.00 59.00 104 LYS A N 1
ATOM 825 C CA . LYS A 1 104 ? 12.387 -18.111 -6.113 1.00 59.00 104 LYS A CA 1
ATOM 826 C C . LYS A 1 104 ? 12.119 -16.621 -5.902 1.00 59.00 104 LYS A C 1
ATOM 828 O O . LYS A 1 104 ? 13.028 -15.800 -5.916 1.00 59.00 104 LYS A O 1
ATOM 833 N N . GLY A 1 105 ? 10.851 -16.262 -5.729 1.00 70.88 105 GLY A N 1
ATOM 834 C CA . GLY A 1 105 ? 10.465 -14.869 -5.523 1.00 70.88 105 GLY A CA 1
ATOM 835 C C . GLY A 1 105 ? 10.913 -14.309 -4.170 1.00 70.88 105 GLY A C 1
ATOM 836 O O . GLY A 1 105 ? 10.871 -15.007 -3.157 1.00 70.88 105 GLY A O 1
ATOM 837 N N . THR A 1 106 ? 11.296 -13.033 -4.145 1.00 79.75 106 THR A N 1
ATOM 838 C CA . THR A 1 106 ? 11.626 -12.309 -2.906 1.00 79.75 106 THR A CA 1
ATOM 839 C C . THR A 1 106 ? 1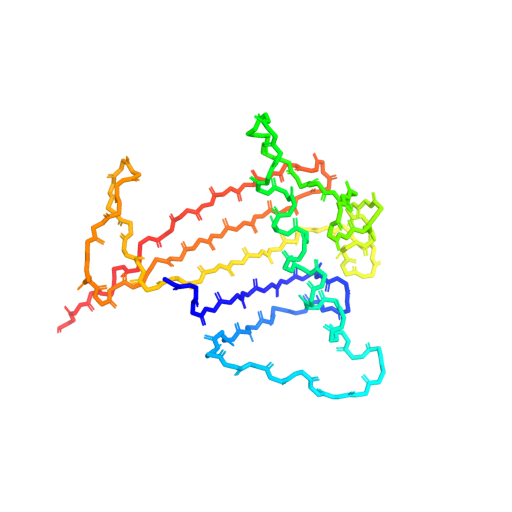0.412 -11.566 -2.380 1.00 79.75 106 THR A C 1
ATOM 841 O O . THR A 1 106 ? 9.654 -10.969 -3.155 1.00 79.75 106 THR A O 1
ATOM 844 N N . LYS A 1 107 ? 10.247 -11.565 -1.055 1.00 81.81 107 LYS A N 1
ATOM 845 C CA . LYS A 1 107 ? 9.214 -10.786 -0.382 1.00 81.81 107 LYS A CA 1
ATOM 846 C C . LYS A 1 107 ? 9.834 -9.594 0.339 1.00 81.81 107 LYS A C 1
ATOM 848 O O . LYS A 1 107 ? 10.693 -9.756 1.199 1.00 81.81 107 LYS A O 1
ATOM 853 N N . PHE A 1 108 ? 9.339 -8.409 0.016 1.00 83.38 108 PHE A N 1
ATOM 854 C CA . PHE A 1 108 ? 9.677 -7.161 0.690 1.00 83.38 108 PHE A CA 1
ATOM 855 C C . PHE A 1 108 ? 8.520 -6.753 1.588 1.00 83.38 108 PHE A C 1
ATOM 857 O O . PHE A 1 108 ? 7.377 -6.731 1.131 1.00 83.38 108 PHE A O 1
ATOM 864 N N . GLU A 1 109 ? 8.796 -6.424 2.843 1.00 84.19 109 GLU A N 1
ATOM 865 C CA . GLU A 1 109 ? 7.817 -5.881 3.778 1.00 84.19 109 GLU A CA 1
ATOM 866 C C . GLU A 1 109 ? 8.222 -4.480 4.218 1.00 84.19 109 GLU A C 1
ATOM 868 O O . GLU A 1 109 ? 9.362 -4.220 4.594 1.00 84.19 109 GLU A O 1
ATOM 873 N N . LEU A 1 110 ? 7.245 -3.588 4.156 1.00 84.88 110 LEU A N 1
ATOM 874 C CA . LEU A 1 110 ? 7.320 -2.192 4.518 1.00 84.88 110 LEU A CA 1
ATOM 875 C C . LEU A 1 110 ? 6.291 -1.924 5.613 1.00 84.88 110 LEU A C 1
ATOM 877 O O . LEU A 1 110 ? 5.095 -2.180 5.460 1.00 84.88 110 LEU A O 1
ATOM 881 N N . SER A 1 111 ? 6.772 -1.344 6.695 1.00 85.25 111 SER A N 1
ATOM 882 C CA . SER A 1 111 ? 5.978 -0.966 7.852 1.00 85.25 111 SER A CA 1
ATOM 883 C C . SER A 1 111 ? 6.027 0.545 8.026 1.00 85.25 111 SER A C 1
ATOM 885 O O . SER A 1 111 ? 7.085 1.086 8.338 1.00 85.25 111 SER A O 1
ATOM 887 N N . VAL A 1 112 ? 4.892 1.221 7.827 1.00 84.94 112 VAL A N 1
ATOM 888 C CA . VAL A 1 112 ? 4.768 2.676 8.004 1.00 84.94 112 VAL A CA 1
ATOM 889 C C . VAL A 1 112 ? 4.125 2.964 9.353 1.00 84.94 112 VAL A C 1
ATOM 891 O O . VAL A 1 112 ? 3.012 2.510 9.646 1.00 84.94 112 VAL A O 1
ATOM 894 N N . ARG A 1 113 ? 4.832 3.733 10.179 1.00 82.94 113 ARG A N 1
ATOM 895 C CA . ARG A 1 113 ? 4.397 4.122 11.526 1.00 82.94 113 ARG A CA 1
ATOM 896 C C . ARG A 1 113 ? 3.984 5.591 11.578 1.00 82.94 113 ARG A C 1
ATOM 898 O O . ARG A 1 113 ? 4.333 6.377 10.705 1.00 82.94 113 ARG A O 1
ATOM 905 N N . LYS A 1 114 ? 3.285 5.972 12.654 1.00 77.44 114 LYS A N 1
ATOM 906 C CA . LYS A 1 114 ? 2.792 7.344 12.883 1.00 77.44 114 LYS A CA 1
ATOM 907 C C . LYS A 1 114 ? 3.895 8.409 12.818 1.00 77.44 114 LYS A C 1
ATOM 909 O O . LYS A 1 114 ? 3.646 9.505 12.338 1.00 77.44 114 LYS A O 1
ATOM 914 N N . ASN A 1 115 ? 5.109 8.069 13.247 1.00 75.25 115 ASN A N 1
ATOM 915 C CA . ASN A 1 115 ? 6.272 8.961 13.220 1.00 75.25 115 ASN A CA 1
ATOM 916 C C . ASN A 1 115 ? 6.975 8.978 11.848 1.00 75.25 115 ASN A C 1
ATOM 918 O O . ASN A 1 115 ? 8.138 9.346 11.761 1.00 75.25 115 ASN A O 1
ATOM 922 N N . ASN A 1 116 ? 6.308 8.520 10.787 1.00 72.12 116 ASN A N 1
ATOM 923 C CA . ASN A 1 116 ? 6.823 8.414 9.421 1.00 72.12 116 ASN A CA 1
ATOM 924 C C . ASN A 1 116 ? 8.016 7.500 9.174 1.00 72.12 116 ASN A C 1
ATOM 926 O O . ASN A 1 116 ? 8.395 7.352 8.018 1.00 72.12 116 ASN A O 1
ATOM 930 N N . TYR A 1 117 ? 8.541 6.831 10.196 1.00 68.06 117 TYR A N 1
ATOM 931 C CA . TYR A 1 117 ? 9.585 5.835 10.013 1.00 68.06 117 TYR A CA 1
ATOM 932 C C . TYR A 1 117 ? 9.096 4.634 9.208 1.00 68.06 117 TYR A C 1
ATOM 934 O O . TYR A 1 117 ? 8.042 4.045 9.497 1.00 68.06 117 TYR A O 1
ATOM 942 N N . ILE A 1 118 ? 9.917 4.274 8.229 1.00 72.12 118 ILE A N 1
ATOM 943 C CA . ILE A 1 118 ? 9.824 3.073 7.418 1.00 72.12 118 ILE A CA 1
ATOM 944 C C . ILE A 1 118 ? 10.731 2.011 8.031 1.00 72.12 118 ILE A C 1
ATOM 946 O O . ILE A 1 118 ? 11.939 2.190 8.107 1.00 72.12 118 ILE A O 1
ATOM 950 N N . LYS A 1 119 ? 10.161 0.864 8.402 1.00 69.12 119 LYS A N 1
ATOM 951 C CA . LYS A 1 119 ? 10.959 -0.352 8.594 1.00 69.12 119 LYS A CA 1
ATOM 952 C C . LYS A 1 119 ? 10.853 -1.203 7.334 1.00 69.12 119 LYS A C 1
ATOM 954 O O . LYS A 1 119 ? 9.752 -1.652 7.003 1.00 69.12 119 LYS A O 1
ATOM 959 N N . LEU A 1 120 ? 11.976 -1.401 6.645 1.00 67.25 120 LEU A N 1
ATOM 960 C CA . LEU A 1 120 ? 12.087 -2.323 5.518 1.00 67.25 120 LEU A CA 1
ATOM 961 C C . LEU A 1 120 ? 12.650 -3.654 6.019 1.00 67.25 120 LEU A C 1
ATOM 963 O O . LEU A 1 120 ? 13.730 -3.695 6.597 1.00 67.25 120 LEU A O 1
ATOM 967 N N . ASN A 1 121 ? 11.935 -4.743 5.767 1.00 64.44 121 ASN A N 1
ATOM 968 C CA . ASN A 1 121 ? 12.468 -6.090 5.929 1.00 64.44 121 ASN A CA 1
ATOM 969 C C . ASN A 1 121 ? 12.416 -6.788 4.569 1.00 64.44 121 ASN A C 1
ATOM 971 O O . ASN A 1 121 ? 11.399 -6.721 3.874 1.00 64.44 121 ASN A O 1
ATOM 975 N N . SER A 1 122 ? 13.487 -7.479 4.192 1.00 61.97 122 SER A N 1
ATOM 976 C CA 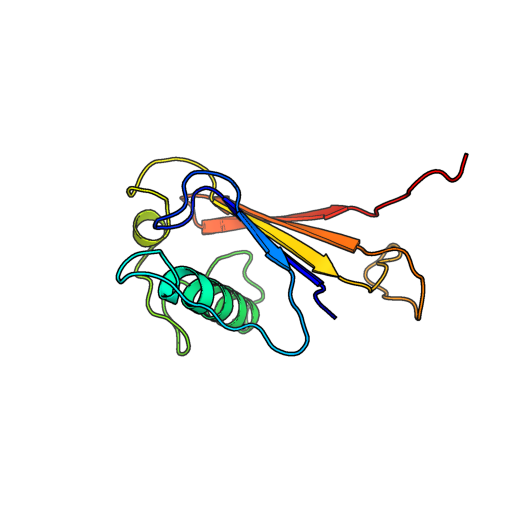. SER A 1 122 ? 13.467 -8.390 3.050 1.00 61.97 122 SER A CA 1
ATOM 977 C C . SER A 1 122 ? 13.564 -9.823 3.560 1.00 61.97 122 SER A C 1
ATOM 979 O O . SER A 1 122 ? 14.307 -10.113 4.493 1.00 61.97 122 SER A O 1
ATOM 981 N N . PHE A 1 123 ? 12.743 -10.704 2.998 1.00 59.47 123 PHE A N 1
ATOM 982 C CA . PHE A 1 123 ? 12.716 -12.113 3.362 1.00 59.47 123 PHE A CA 1
ATOM 983 C C . PHE A 1 123 ? 12.908 -12.951 2.106 1.00 59.47 123 PHE A C 1
ATOM 985 O O . PHE A 1 123 ? 12.150 -12.840 1.132 1.00 59.47 123 PHE A O 1
ATOM 992 N N . TYR A 1 124 ? 13.913 -13.818 2.153 1.00 58.56 124 TYR A N 1
ATOM 993 C CA . TYR A 1 124 ? 14.133 -14.831 1.139 1.00 58.56 124 TYR A CA 1
ATOM 994 C C . TYR A 1 124 ? 13.149 -15.981 1.352 1.00 58.56 124 TYR A C 1
ATOM 996 O O . TYR A 1 124 ? 13.108 -16.589 2.424 1.00 58.56 124 TYR A O 1
ATOM 1004 N N . ASN A 1 125 ? 12.350 -16.306 0.336 1.00 52.69 125 ASN A N 1
ATOM 1005 C CA . ASN A 1 125 ? 11.444 -17.442 0.428 1.00 52.69 125 ASN A CA 1
ATOM 1006 C C . ASN A 1 125 ? 12.215 -18.731 0.097 1.00 52.69 125 ASN A C 1
ATOM 1008 O O . ASN A 1 125 ? 12.219 -19.203 -1.041 1.00 52.69 125 ASN A O 1
ATOM 1012 N N . SER A 1 126 ? 12.913 -19.287 1.093 1.00 45.44 126 SER A N 1
ATOM 1013 C CA . SER A 1 126 ? 13.520 -20.616 0.984 1.00 45.44 126 SER A CA 1
ATOM 1014 C C . SER A 1 126 ? 12.436 -21.660 1.225 1.00 45.44 126 SER A C 1
ATOM 1016 O O . SER A 1 126 ? 12.236 -22.130 2.344 1.00 45.44 126 SER A O 1
ATOM 1018 N N . SER A 1 127 ? 11.681 -22.015 0.186 1.00 43.22 127 SER A N 1
ATOM 1019 C CA . SER A 1 127 ? 10.918 -23.259 0.245 1.00 43.22 127 SER A CA 1
ATOM 1020 C C . SER A 1 127 ? 11.925 -24.410 0.254 1.00 43.22 127 SER A C 1
ATOM 1022 O O . SER A 1 127 ? 12.566 -24.671 -0.768 1.00 43.22 127 SER A O 1
ATOM 1024 N N . LYS A 1 128 ? 12.076 -25.072 1.408 1.00 41.59 128 LYS A N 1
ATOM 1025 C CA . LYS A 1 128 ? 12.632 -26.425 1.497 1.00 41.59 128 LYS A CA 1
ATOM 1026 C C . LYS A 1 128 ? 11.851 -27.304 0.520 1.00 41.59 128 LYS A C 1
ATOM 1028 O O . LYS A 1 128 ? 10.661 -27.533 0.720 1.00 41.59 128 LYS A O 1
ATOM 1033 N N . SER A 1 129 ? 12.504 -27.741 -0.547 1.00 35.25 129 SER A N 1
ATOM 1034 C CA . SER A 1 129 ? 12.108 -28.948 -1.264 1.00 35.25 129 SER A CA 1
ATOM 1035 C C . SER A 1 129 ? 12.330 -30.114 -0.302 1.00 35.25 129 SER A C 1
ATOM 1037 O O . SER A 1 129 ? 13.463 -30.335 0.129 1.00 35.25 129 SER A O 1
ATOM 1039 N N . ALA A 1 130 ? 11.226 -30.732 0.122 1.00 32.81 130 ALA A N 1
ATOM 1040 C CA . ALA A 1 130 ? 11.225 -32.080 0.677 1.00 32.81 130 ALA A CA 1
ATOM 1041 C C . ALA A 1 130 ? 11.602 -33.084 -0.419 1.00 32.81 130 ALA A C 1
ATOM 1043 O O . ALA A 1 130 ? 11.335 -32.765 -1.604 1.00 32.81 130 ALA A O 1
#

pLDDT: mean 80.81, std 16.65, range [32.81, 96.69]

Inter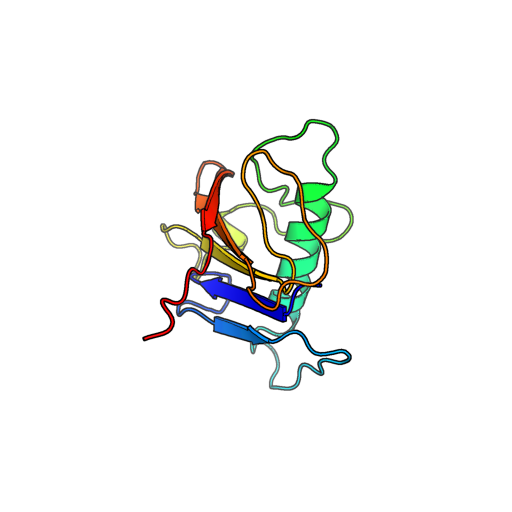Pro domains:
  IPR027417 P-loop containing nucleoside triphosphate hydrolase [G3DSA:3.40.50.300] (1-120)
  IPR027417 P-loop containing nucleoside triphosphate hydrolase [SSF52540] (1-86)
  IPR041685 Endonuclease GajA/Old nuclease/RecF-like, AAA domain [PF13175] (1-119)

Radius of gyration: 15.7 Å; chains: 1; bounding box: 44×47×33 Å

Secondary structure (DSSP, 8-state):
-EEEEEEESBTTB-S-EEEE--SS-----STTSSHHHHHHHHHHHHHHHT-TT--SB---BSSS-B--SHHHHBGGG-SS-EEEEEEESSPB-GGGPBPS--S--EEEEEEE-TT-BEEEEEEE------

Sequence (130 aa):
MIKEISFKNYRSFKAKQKFPIKKVNILVGPNSAGKSSIIKLFGLLKQSTMHPQGTETINYKGPYVDLQDFKSISHKQQSGEIGISFITDRTLIDDGHFEGWGRKGTKFELSVRKNNYIKLNSFYNSSKSA

Organism: NCBI:txid408172

Foldseek 3Di:
DWQWKWKAQWAQHHDIDIDGDDPDDDDDDDPPPCSVVVQVVVLQVVQQVPDPPPDQFTDCDDDSHNQPAPLSTGYVSDADKMKMKTKDCWFDDPPRDTDPRDSWIKMWIWIQHRVRGIDIDIDGPPDPDD